Protein AF-A0A151P1M1-F1 (afdb_monomer_lite)

InterPro domains:
  IPR000436 Sushi/SCR/CCP domain [PF00084] (62-106)
  IPR000436 Sushi/SCR/CCP domain [PS50923] (60-108)
  IPR000436 Sushi/SCR/CCP domain [cd00033] (62-108)
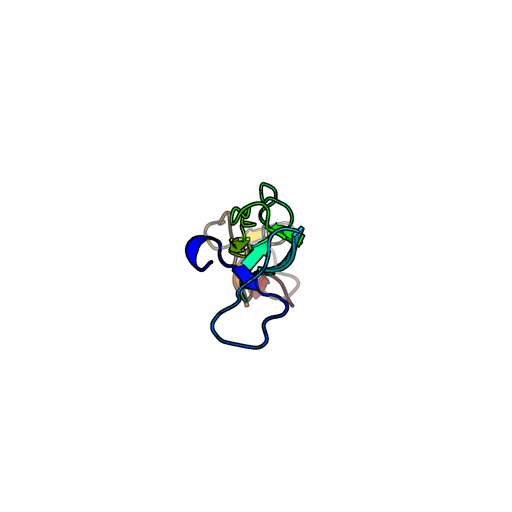  IPR035976 Sushi/SCR/CCP superfamily [SSF57535] (1-59)
  IPR035976 Sushi/SCR/CCP superfamily [SSF57535] (60-107)
  IPR051503 Complement System Regulators and Virion Entry Mediators [PTHR45785] (1-56)

Foldseek 3Di:
DVVQQKDWPDDPDPDDDDDAFDWTAIDGHPQWDFDPPFDDRIWTQHPNDTRHTHIDGPQQWFQWDDDDPQKDFPDDGDRTDHFQDWTAIDGDPPDDDDDDRIDGGDDD

pLDDT: mean 82.33, std 10.87, range [46.91, 96.19]

Sequence (108 aa):
MAENNIRLKWASGEKLYSPSGDVIEFECIPGYVRDPASPPFRVQCLEGKLLYPMCKLRDVTCGSPPDIANGWIAERERERYFPGEIIRYRCRQGQTLTGPARISICLS

Organism: Alligator mississippiensis (NCBI:txid8496)

Structure (mmCIF, N/CA/C/O backbone):
data_AF-A0A151P1M1-F1
#
_entry.id   AF-A0A151P1M1-F1
#
loop_
_atom_site.group_PDB
_atom_site.id
_atom_site.type_symbol
_atom_site.label_atom_id
_atom_site.label_alt_id
_atom_site.label_comp_id
_atom_site.label_asym_id
_atom_site.label_entity_id
_atom_site.label_seq_id
_atom_site.pdbx_PDB_ins_code
_atom_site.Cartn_x
_atom_site.Cartn_y
_atom_site.Cartn_z
_atom_site.occupancy
_atom_site.B_iso_or_equiv
_atom_site.auth_seq_id
_atom_site.auth_comp_id
_atom_site.auth_asym_id
_atom_site.auth_atom_id
_atom_site.pdbx_PDB_model_num
ATOM 1 N N . MET A 1 1 ? 15.441 -4.622 -8.387 1.00 61.88 1 MET A N 1
ATOM 2 C CA . MET A 1 1 ? 14.012 -5.027 -8.312 1.00 61.88 1 MET A CA 1
ATOM 3 C C . MET A 1 1 ? 13.566 -5.255 -6.874 1.00 61.88 1 MET A C 1
ATOM 5 O O . MET A 1 1 ? 12.593 -4.631 -6.475 1.00 61.88 1 MET A O 1
ATOM 9 N N . ALA A 1 2 ? 14.290 -6.066 -6.090 1.00 74.50 2 ALA A N 1
ATOM 10 C CA . ALA A 1 2 ? 13.974 -6.316 -4.679 1.00 74.50 2 ALA A CA 1
ATOM 11 C C . ALA A 1 2 ? 13.922 -5.036 -3.823 1.00 74.50 2 ALA A C 1
ATOM 13 O O . ALA A 1 2 ? 12.959 -4.842 -3.096 1.00 74.50 2 ALA A O 1
ATOM 14 N N . GLU A 1 3 ? 14.880 -4.119 -3.991 1.00 85.38 3 GLU A N 1
ATOM 15 C CA . GLU A 1 3 ? 14.924 -2.836 -3.259 1.00 85.38 3 GLU A CA 1
ATOM 16 C C . GLU A 1 3 ? 13.685 -1.956 -3.483 1.00 85.38 3 GLU A C 1
ATOM 18 O O . GLU A 1 3 ? 13.260 -1.230 -2.593 1.00 85.38 3 GLU A O 1
ATOM 23 N N . ASN A 1 4 ? 13.069 -2.067 -4.662 1.00 89.75 4 ASN A N 1
ATOM 24 C CA . ASN A 1 4 ? 11.868 -1.323 -5.030 1.00 89.75 4 ASN A CA 1
ATOM 25 C C . ASN A 1 4 ? 10.570 -2.093 -4.727 1.00 89.75 4 ASN A C 1
ATOM 27 O O . ASN A 1 4 ? 9.485 -1.575 -4.985 1.00 89.75 4 ASN A O 1
ATOM 31 N N . ASN A 1 5 ? 10.664 -3.320 -4.196 1.00 94.12 5 ASN A N 1
ATOM 32 C CA . ASN A 1 5 ? 9.542 -4.220 -3.906 1.00 94.12 5 ASN A CA 1
ATOM 33 C C . ASN A 1 5 ? 8.643 -4.493 -5.130 1.00 94.12 5 ASN A C 1
ATOM 35 O O . ASN A 1 5 ? 7.415 -4.557 -5.032 1.00 94.12 5 ASN A O 1
ATOM 39 N N . ILE A 1 6 ? 9.269 -4.654 -6.299 1.00 93.88 6 ILE A N 1
ATOM 40 C CA . ILE A 1 6 ? 8.604 -4.874 -7.592 1.00 93.88 6 ILE A CA 1
ATOM 41 C C . ILE A 1 6 ? 9.052 -6.177 -8.247 1.00 93.88 6 ILE A C 1
ATOM 43 O O . ILE A 1 6 ? 10.178 -6.642 -8.055 1.00 93.88 6 ILE A O 1
ATOM 47 N N . ARG A 1 7 ? 8.188 -6.714 -9.106 1.00 92.25 7 ARG A N 1
ATOM 48 C CA . ARG A 1 7 ? 8.487 -7.795 -10.051 1.00 92.25 7 ARG A CA 1
ATOM 49 C C . ARG A 1 7 ? 7.963 -7.450 -11.443 1.00 92.25 7 ARG A C 1
ATOM 51 O O . ARG A 1 7 ? 7.153 -6.539 -11.596 1.00 92.25 7 ARG A O 1
ATOM 58 N N . LEU A 1 8 ? 8.453 -8.153 -12.459 1.00 91.06 8 LEU A N 1
ATOM 59 C CA . LEU A 1 8 ? 7.907 -8.049 -13.810 1.00 91.06 8 LEU A CA 1
ATOM 60 C C . LEU A 1 8 ? 6.497 -8.636 -13.808 1.00 91.06 8 LEU A C 1
ATOM 62 O O . LEU A 1 8 ? 6.290 -9.723 -13.272 1.00 91.06 8 LEU A O 1
ATOM 66 N N . LYS A 1 9 ? 5.546 -7.926 -14.412 1.00 89.94 9 LYS A N 1
ATOM 67 C CA . LYS A 1 9 ? 4.165 -8.403 -14.538 1.00 89.94 9 LYS A CA 1
ATOM 68 C C . LYS A 1 9 ? 4.065 -9.575 -15.514 1.00 89.94 9 LYS A C 1
ATOM 70 O O . LYS A 1 9 ? 3.295 -10.503 -15.302 1.00 89.94 9 LYS A O 1
ATOM 75 N N . TRP A 1 10 ? 4.889 -9.546 -16.559 1.00 81.62 10 TRP A N 1
ATOM 76 C CA . TRP A 1 10 ? 4.975 -10.595 -17.568 1.00 81.62 10 TRP A CA 1
ATOM 77 C C . TRP A 1 10 ? 6.450 -10.913 -17.806 1.00 81.62 10 TRP A C 1
ATOM 79 O O . TRP A 1 10 ? 7.184 -10.092 -18.353 1.00 81.62 10 TRP A O 1
ATOM 89 N N . ALA A 1 11 ? 6.899 -12.085 -17.364 1.00 74.00 11 ALA A N 1
ATOM 90 C CA . ALA A 1 11 ? 8.234 -12.589 -17.660 1.00 74.00 11 ALA A CA 1
ATOM 91 C C . ALA A 1 11 ? 8.168 -14.097 -17.903 1.00 74.00 11 ALA A C 1
ATOM 93 O O . ALA A 1 11 ? 7.813 -14.866 -17.012 1.00 74.00 11 ALA A O 1
ATOM 94 N N . SER A 1 12 ? 8.514 -14.522 -19.116 1.00 61.03 12 SER A N 1
ATOM 95 C CA . SER A 1 12 ? 8.680 -15.929 -19.475 1.00 61.03 12 SER A CA 1
ATOM 96 C C . SER A 1 12 ? 10.155 -16.325 -19.325 1.00 61.03 12 SER A C 1
ATOM 98 O O . SER A 1 12 ? 10.851 -16.513 -20.321 1.00 61.03 12 SER A O 1
ATOM 100 N N . GLY A 1 13 ? 10.661 -16.375 -18.088 1.00 62.34 13 GLY A N 1
ATOM 101 C CA . GLY A 1 13 ? 12.026 -16.830 -17.776 1.00 62.34 13 GLY A CA 1
ATOM 102 C C . GLY A 1 13 ? 12.724 -16.061 -16.647 1.00 62.34 13 GLY A C 1
ATOM 103 O O . GLY A 1 13 ? 12.267 -15.001 -16.226 1.00 62.34 13 GLY A O 1
ATOM 104 N N . GLU A 1 14 ? 13.854 -16.595 -16.167 1.00 61.09 14 GLU A N 1
ATOM 105 C CA . GLU A 1 14 ? 14.646 -16.024 -15.058 1.00 61.09 14 GLU A CA 1
ATOM 106 C C . GLU A 1 14 ? 15.475 -14.787 -15.460 1.00 61.09 14 GLU A C 1
ATOM 108 O O . GLU A 1 14 ? 15.885 -14.011 -14.597 1.00 61.09 14 GLU A O 1
ATOM 113 N N . LYS A 1 15 ? 15.714 -14.568 -16.764 1.00 60.72 15 LYS A N 1
ATOM 114 C CA . LYS A 1 15 ? 16.513 -13.445 -17.281 1.00 60.72 15 LYS A CA 1
ATOM 115 C C . LYS A 1 15 ? 15.820 -12.762 -18.460 1.00 60.72 15 LYS A C 1
ATOM 117 O O . LYS A 1 15 ? 15.775 -13.310 -19.558 1.00 60.72 15 LYS A O 1
ATOM 122 N N . LEU A 1 16 ? 15.299 -11.555 -18.231 1.00 70.88 16 LEU A N 1
ATOM 123 C CA . LEU A 1 16 ? 14.696 -10.728 -19.277 1.00 70.88 16 LEU A CA 1
ATOM 124 C C . LEU A 1 16 ? 15.771 -9.857 -19.944 1.00 70.88 16 LEU A C 1
ATOM 126 O O . LEU A 1 16 ? 16.391 -9.020 -19.290 1.00 70.88 16 LEU A O 1
ATOM 130 N N . TYR A 1 17 ? 15.958 -10.037 -21.249 1.00 77.25 17 TYR A N 1
ATOM 131 C CA . TYR A 1 17 ? 16.672 -9.096 -22.110 1.00 77.25 17 TYR A CA 1
ATOM 132 C C . TYR A 1 17 ? 15.640 -8.315 -22.916 1.00 77.25 17 TYR A C 1
ATOM 134 O O . TYR A 1 17 ? 14.786 -8.923 -23.555 1.00 77.25 17 TYR A O 1
ATOM 142 N N . SER A 1 18 ? 15.714 -6.987 -22.874 1.00 81.31 18 SER A N 1
ATOM 143 C CA . SER A 1 18 ? 14.733 -6.112 -23.514 1.00 81.31 18 SER A CA 1
ATOM 144 C C . SER A 1 18 ? 15.455 -5.063 -24.366 1.00 81.31 18 SER A C 1
ATOM 146 O O . SER A 1 18 ? 16.213 -4.264 -23.800 1.00 81.31 18 SER A O 1
ATOM 148 N N . PRO A 1 19 ? 15.322 -5.094 -25.707 1.00 87.12 19 PRO A N 1
ATOM 149 C CA . PRO A 1 19 ? 15.905 -4.084 -26.584 1.00 87.12 19 PRO A CA 1
ATOM 150 C C . PRO A 1 19 ? 15.423 -2.663 -26.274 1.00 87.12 19 PRO A C 1
ATOM 152 O O . PRO A 1 19 ? 14.345 -2.433 -25.730 1.00 87.12 19 PRO A O 1
ATOM 155 N N . SER A 1 20 ? 16.236 -1.680 -26.662 1.00 91.12 20 SER A N 1
ATOM 156 C CA . SER A 1 20 ? 15.834 -0.274 -26.619 1.00 91.12 20 SER A CA 1
ATOM 157 C C . SER A 1 20 ? 14.546 -0.067 -27.418 1.00 91.12 20 SER A C 1
ATOM 159 O O . SER A 1 20 ? 14.442 -0.506 -28.561 1.00 91.12 20 SER A O 1
ATOM 161 N N . GLY A 1 21 ? 13.587 0.634 -26.828 1.00 89.19 21 GLY A N 1
ATOM 162 C CA . GLY A 1 21 ? 12.261 0.857 -27.392 1.00 89.19 21 GLY A CA 1
ATOM 163 C C . GLY A 1 21 ? 11.186 -0.066 -26.818 1.00 89.19 21 GLY A C 1
ATOM 164 O O . GLY A 1 21 ? 10.007 0.283 -26.900 1.00 89.19 21 GLY A O 1
ATOM 165 N N . ASP A 1 22 ? 11.562 -1.175 -26.182 1.00 90.62 22 ASP A N 1
ATOM 166 C CA . ASP A 1 22 ? 10.606 -2.077 -25.548 1.00 90.62 22 ASP A CA 1
ATOM 167 C C . ASP A 1 22 ? 9.920 -1.450 -24.345 1.00 90.62 22 ASP A C 1
ATOM 169 O O . ASP A 1 22 ? 10.496 -0.645 -23.609 1.00 90.62 22 ASP A O 1
ATOM 173 N N . VAL A 1 23 ? 8.694 -1.904 -24.098 1.00 91.00 23 VAL A N 1
ATOM 174 C CA . VAL A 1 23 ? 7.907 -1.498 -22.941 1.00 91.00 23 VAL A CA 1
ATOM 175 C C . VAL A 1 23 ? 7.841 -2.634 -21.934 1.00 91.00 23 VAL A C 1
ATOM 177 O O . VAL A 1 23 ? 7.309 -3.706 -22.216 1.00 91.00 23 VAL A O 1
ATOM 180 N N . ILE A 1 24 ? 8.328 -2.357 -20.731 1.00 90.88 24 ILE A N 1
ATOM 181 C CA . ILE A 1 24 ? 8.325 -3.270 -19.598 1.00 90.88 24 ILE A CA 1
ATOM 182 C C . ILE A 1 24 ? 7.253 -2.821 -18.609 1.00 90.88 24 ILE A C 1
ATOM 184 O O . ILE A 1 24 ? 7.136 -1.638 -18.279 1.00 90.88 24 ILE A O 1
ATOM 188 N N . GLU A 1 25 ? 6.468 -3.780 -18.122 1.00 93.25 25 GLU A N 1
ATOM 189 C CA . GLU A 1 25 ? 5.466 -3.545 -17.090 1.00 93.25 25 GLU A CA 1
ATOM 190 C C . GLU A 1 25 ? 5.856 -4.256 -15.792 1.00 93.25 25 GLU A C 1
ATOM 192 O O . GLU A 1 25 ? 6.164 -5.452 -15.774 1.00 93.25 25 GLU A O 1
ATOM 197 N N . PHE A 1 26 ? 5.826 -3.503 -14.700 1.00 93.56 26 PHE A N 1
ATOM 198 C CA . PHE A 1 26 ? 6.073 -3.991 -13.353 1.00 93.56 26 PHE A CA 1
ATOM 199 C C . PHE A 1 26 ? 4.770 -4.103 -12.568 1.00 93.56 26 PHE A C 1
ATOM 201 O O . PHE A 1 26 ? 3.766 -3.460 -12.874 1.00 93.56 26 PHE A O 1
ATOM 208 N N . GLU A 1 27 ? 4.824 -4.869 -11.491 1.00 94.25 27 GLU A N 1
ATOM 209 C CA . GLU A 1 27 ? 3.825 -4.883 -10.433 1.00 94.25 27 GLU A CA 1
ATOM 210 C C . GLU A 1 27 ? 4.504 -4.970 -9.062 1.00 94.25 27 GLU A C 1
ATOM 212 O O . GLU A 1 27 ? 5.648 -5.420 -8.948 1.00 94.25 27 GLU A O 1
ATOM 217 N N . CYS A 1 28 ? 3.810 -4.524 -8.014 1.00 95.12 28 CYS A N 1
ATOM 218 C CA . CYS A 1 28 ? 4.308 -4.681 -6.651 1.00 95.12 28 CYS A CA 1
ATOM 219 C C . CYS A 1 28 ? 4.288 -6.156 -6.247 1.00 95.12 28 CYS A C 1
ATOM 221 O O . CYS A 1 28 ? 3.355 -6.890 -6.581 1.00 95.12 28 CYS A O 1
ATOM 223 N N . ILE A 1 29 ? 5.293 -6.582 -5.483 1.00 93.62 29 ILE A N 1
ATOM 224 C CA . ILE A 1 29 ? 5.255 -7.900 -4.843 1.00 93.62 29 ILE A CA 1
ATOM 225 C C . ILE A 1 29 ? 4.117 -7.955 -3.799 1.00 93.62 29 ILE A C 1
ATOM 227 O O . ILE A 1 29 ? 3.676 -6.907 -3.308 1.00 93.62 29 ILE A O 1
ATOM 231 N N . PRO A 1 30 ? 3.620 -9.152 -3.433 1.00 90.94 30 PRO A N 1
ATOM 232 C CA . PRO A 1 30 ? 2.571 -9.290 -2.424 1.00 90.94 30 PRO A CA 1
ATOM 233 C C . PRO A 1 30 ? 2.917 -8.573 -1.112 1.00 90.94 30 PRO A C 1
ATOM 235 O O . PRO A 1 30 ? 4.047 -8.642 -0.640 1.00 90.94 30 PRO A O 1
ATOM 238 N N . GLY A 1 31 ? 1.935 -7.882 -0.527 1.00 87.19 31 GLY A N 1
ATOM 239 C CA . GLY A 1 31 ? 2.116 -7.076 0.689 1.00 87.19 31 GLY A CA 1
ATOM 240 C C . GLY A 1 31 ? 2.530 -5.622 0.443 1.00 87.19 31 GLY A C 1
ATOM 241 O O . GLY A 1 31 ? 2.531 -4.831 1.382 1.00 87.19 31 GLY A O 1
ATOM 242 N N . TYR A 1 32 ? 2.805 -5.235 -0.805 1.00 92.69 32 TYR A N 1
ATOM 243 C CA . TYR A 1 32 ? 3.211 -3.877 -1.169 1.00 92.69 32 TYR A CA 1
ATOM 244 C C . TYR A 1 32 ? 2.202 -3.216 -2.114 1.00 92.69 32 TYR A C 1
ATOM 246 O O . TYR A 1 32 ? 1.414 -3.877 -2.795 1.00 92.69 32 TYR A O 1
ATOM 254 N N . VAL A 1 33 ? 2.201 -1.885 -2.130 1.00 93.25 33 VAL A N 1
ATOM 255 C CA . VAL A 1 33 ? 1.350 -1.045 -2.983 1.00 93.25 33 VAL A CA 1
ATOM 256 C C . VAL A 1 33 ? 2.176 0.062 -3.626 1.00 93.25 33 VAL A C 1
ATOM 258 O O . VAL A 1 33 ? 3.255 0.402 -3.141 1.00 93.25 33 VAL A O 1
ATOM 261 N N . ARG A 1 34 ? 1.662 0.633 -4.721 1.00 95.12 34 ARG A N 1
ATOM 262 C CA . ARG A 1 34 ? 2.308 1.747 -5.425 1.00 95.12 34 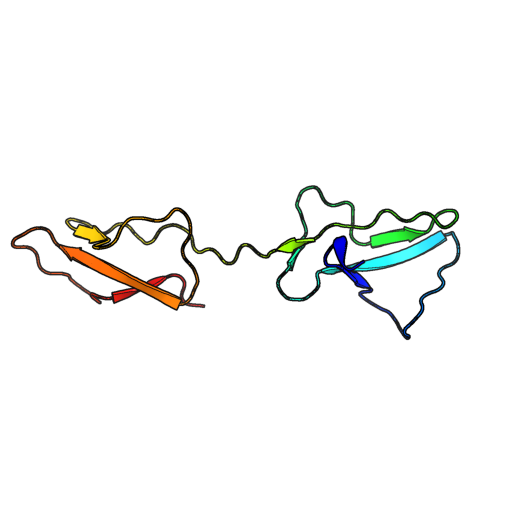ARG A CA 1
ATOM 263 C C . ARG A 1 34 ? 2.607 2.888 -4.451 1.00 95.12 34 ARG A C 1
ATOM 265 O O . ARG A 1 34 ? 1.706 3.357 -3.751 1.00 95.12 34 ARG A O 1
ATOM 272 N N . ASP A 1 35 ? 3.853 3.350 -4.448 1.00 94.12 35 ASP A N 1
ATOM 273 C CA . ASP A 1 35 ? 4.199 4.590 -3.763 1.00 94.12 35 ASP A CA 1
ATOM 274 C C . ASP A 1 35 ? 3.616 5.792 -4.539 1.00 94.12 35 ASP A C 1
ATOM 276 O O . ASP A 1 35 ? 3.757 5.834 -5.764 1.00 94.12 35 ASP A O 1
ATOM 280 N N . PRO A 1 36 ? 2.949 6.764 -3.889 1.00 91.75 36 PRO A N 1
ATOM 281 C CA . PRO A 1 36 ? 2.443 7.964 -4.560 1.00 91.75 36 PRO A CA 1
ATOM 282 C C . PRO A 1 36 ? 3.513 8.775 -5.305 1.00 91.75 36 PRO A C 1
ATOM 284 O O . PRO A 1 36 ? 3.198 9.396 -6.315 1.00 91.75 36 PRO A O 1
ATOM 287 N N . ALA A 1 37 ? 4.763 8.752 -4.835 1.00 94.44 37 ALA A N 1
ATOM 288 C CA . ALA A 1 37 ? 5.901 9.403 -5.479 1.00 94.44 37 ALA A CA 1
ATOM 289 C C . ALA A 1 37 ? 6.593 8.506 -6.526 1.00 94.44 37 ALA A C 1
ATOM 291 O O . ALA A 1 37 ? 7.613 8.887 -7.101 1.00 94.44 37 ALA A O 1
ATOM 292 N N . SER A 1 38 ? 6.069 7.300 -6.773 1.00 95.62 38 SER A N 1
ATOM 293 C CA . SER A 1 38 ? 6.647 6.360 -7.729 1.00 95.62 38 SER A CA 1
ATOM 294 C C . SER A 1 38 ? 6.538 6.867 -9.171 1.00 95.62 38 SER A C 1
ATOM 296 O O . SER A 1 38 ? 5.465 7.313 -9.590 1.00 95.62 38 SER A O 1
ATOM 298 N N . PRO A 1 39 ? 7.574 6.635 -9.997 1.00 94.25 39 PRO A N 1
ATOM 299 C CA . PRO A 1 39 ? 7.444 6.633 -11.449 1.00 94.25 39 PRO A CA 1
ATOM 300 C C . PRO A 1 39 ? 6.356 5.658 -11.956 1.00 94.25 39 PRO A C 1
ATOM 302 O O . PRO A 1 39 ? 5.904 4.776 -11.210 1.00 94.25 39 PRO A O 1
ATOM 305 N N . PRO A 1 40 ? 5.941 5.769 -13.234 1.00 95.12 40 PRO A N 1
ATOM 306 C CA . PRO A 1 40 ? 4.998 4.841 -13.853 1.00 95.12 40 PRO A CA 1
ATOM 307 C C . PRO A 1 40 ? 5.468 3.384 -13.794 1.00 95.12 40 PRO A C 1
ATOM 309 O O . PRO A 1 40 ? 6.654 3.090 -13.867 1.00 95.12 40 PRO A O 1
ATOM 312 N N . PHE A 1 41 ? 4.516 2.453 -13.717 1.00 95.06 41 PHE A N 1
ATOM 313 C CA . PHE A 1 41 ? 4.812 1.012 -13.684 1.00 95.06 41 PHE A CA 1
ATOM 314 C C . PHE A 1 41 ? 4.994 0.402 -15.075 1.00 95.06 41 PHE A C 1
ATOM 316 O O . PHE A 1 41 ? 5.486 -0.713 -15.199 1.00 95.06 41 PHE A O 1
ATOM 323 N N . ARG A 1 42 ? 4.598 1.136 -16.115 1.00 94.75 42 ARG A N 1
ATOM 324 C CA . ARG A 1 42 ? 4.806 0.788 -17.515 1.00 94.75 42 ARG A CA 1
ATOM 325 C C . ARG A 1 42 ? 5.839 1.756 -18.070 1.00 94.75 42 ARG A C 1
ATOM 327 O O . ARG A 1 42 ? 5.547 2.944 -18.190 1.00 94.75 42 ARG A O 1
ATOM 334 N N . VAL A 1 43 ? 7.036 1.261 -18.350 1.00 92.88 43 VAL A N 1
ATOM 335 C CA . VAL A 1 43 ? 8.201 2.083 -18.695 1.00 92.88 43 VAL A CA 1
ATOM 336 C C . VAL A 1 43 ? 8.874 1.556 -19.945 1.00 92.88 43 VAL A C 1
ATOM 338 O O . VAL A 1 43 ? 8.822 0.363 -20.231 1.00 92.88 43 VAL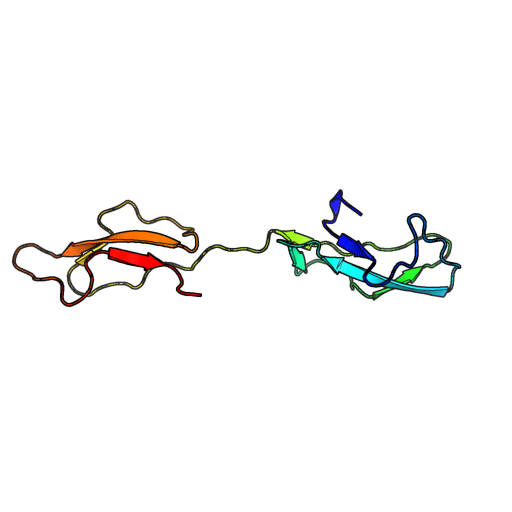 A O 1
ATOM 341 N N . GLN A 1 44 ? 9.504 2.454 -20.691 1.00 92.62 44 GLN A N 1
ATOM 342 C CA . GLN A 1 44 ? 10.249 2.092 -21.885 1.00 92.62 44 GLN A CA 1
ATOM 343 C C . GLN A 1 44 ? 11.729 1.911 -21.541 1.00 92.62 44 GLN A C 1
ATOM 345 O O . GLN A 1 44 ? 12.308 2.748 -20.847 1.00 92.62 44 GLN A O 1
ATOM 350 N N . CYS A 1 45 ? 12.336 0.829 -22.021 1.00 90.25 45 CYS A N 1
ATOM 351 C CA . CYS A 1 45 ? 13.783 0.663 -21.987 1.00 90.25 45 CYS A CA 1
ATOM 352 C C . CYS A 1 45 ? 14.393 1.595 -23.037 1.00 90.25 45 CYS A C 1
ATOM 354 O O . CYS A 1 45 ? 14.099 1.461 -24.223 1.00 90.25 45 CYS A O 1
ATOM 356 N N . LEU A 1 46 ? 15.229 2.547 -22.628 1.00 92.19 46 LEU A N 1
ATOM 357 C CA . LEU A 1 46 ? 15.898 3.467 -23.547 1.00 92.19 46 LEU A CA 1
ATOM 358 C C . LEU A 1 46 ? 17.400 3.385 -23.317 1.00 92.19 46 LEU A C 1
ATOM 360 O O . LEU A 1 46 ? 17.886 3.749 -22.250 1.00 92.19 46 LEU A O 1
ATOM 364 N N . GLU A 1 47 ? 18.128 2.873 -24.308 1.00 90.00 47 GLU A N 1
ATOM 365 C CA . GLU A 1 47 ? 19.592 2.743 -24.262 1.00 90.00 47 GLU A CA 1
ATOM 366 C C . GLU A 1 47 ? 20.087 1.980 -23.018 1.00 90.00 47 GLU A C 1
ATOM 368 O O . GLU A 1 47 ? 21.057 2.359 -22.365 1.00 90.00 47 GLU A O 1
ATOM 373 N N . GLY A 1 48 ? 19.369 0.915 -22.643 1.00 84.94 48 GLY A N 1
ATOM 374 C CA . GLY A 1 48 ? 19.673 0.110 -21.454 1.00 84.94 48 GLY A CA 1
ATOM 375 C C . GLY A 1 48 ? 19.351 0.789 -20.118 1.00 84.94 48 GLY A C 1
ATOM 376 O O . GLY A 1 48 ? 19.623 0.217 -19.063 1.00 84.94 48 GLY A O 1
ATOM 377 N N . LYS A 1 49 ? 18.762 1.989 -20.134 1.00 89.19 49 LYS A N 1
ATOM 378 C CA . LYS A 1 49 ? 18.290 2.691 -18.940 1.00 89.19 49 LYS A CA 1
ATOM 379 C C . LYS A 1 49 ? 16.797 2.474 -18.764 1.00 89.19 49 LYS A C 1
ATOM 381 O O . LYS A 1 49 ? 16.014 2.543 -19.711 1.00 89.19 49 LYS A O 1
ATOM 386 N N . LEU A 1 50 ? 16.412 2.250 -17.515 1.00 89.25 50 LEU A N 1
ATOM 387 C CA . LEU A 1 50 ? 15.031 2.049 -17.119 1.00 89.25 50 LEU A CA 1
ATOM 388 C C . LEU A 1 50 ? 14.797 2.707 -15.762 1.00 89.25 50 LEU A C 1
ATOM 390 O O . LEU A 1 50 ? 15.563 2.503 -14.820 1.00 89.25 50 LEU A O 1
ATOM 394 N N . LEU A 1 51 ? 13.736 3.506 -15.670 1.00 91.19 51 LEU A N 1
ATOM 395 C CA . LEU A 1 51 ? 13.291 4.084 -14.408 1.00 91.19 51 LEU A CA 1
ATOM 396 C C . LEU A 1 51 ? 12.426 3.059 -13.690 1.00 91.19 51 LEU A C 1
ATOM 398 O O . LEU A 1 51 ? 11.349 2.703 -14.163 1.00 91.19 51 LEU A O 1
ATOM 402 N N . TYR A 1 52 ? 12.910 2.566 -12.558 1.00 92.88 52 TYR A N 1
ATOM 403 C CA . TYR A 1 52 ? 12.163 1.586 -11.790 1.00 92.88 52 TYR A CA 1
ATOM 404 C C . TYR A 1 52 ? 11.068 2.274 -10.963 1.00 92.88 52 TYR A C 1
ATOM 406 O O . TYR A 1 52 ? 11.357 3.258 -10.277 1.00 92.88 52 TYR A O 1
ATOM 414 N N . PRO A 1 53 ? 9.825 1.765 -10.994 1.00 95.81 53 PRO A N 1
ATOM 415 C CA . PRO A 1 53 ? 8.799 2.195 -10.057 1.00 95.81 53 PRO A CA 1
ATOM 416 C C . PRO A 1 53 ? 9.152 1.764 -8.630 1.00 95.81 53 PRO A C 1
ATOM 418 O O . PRO A 1 53 ? 9.938 0.841 -8.429 1.00 95.81 53 PRO A O 1
ATOM 421 N N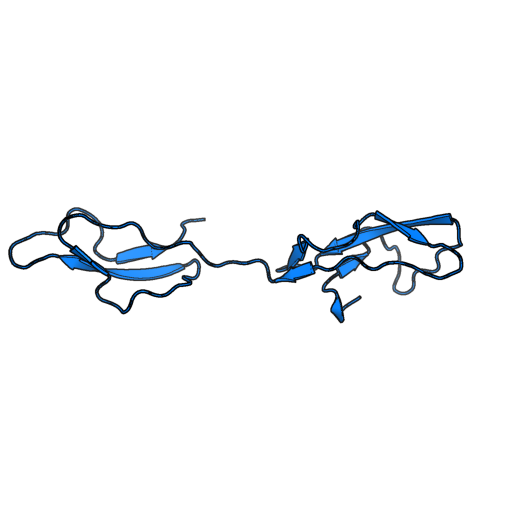 . MET A 1 54 ? 8.530 2.401 -7.644 1.00 96.19 54 MET A N 1
ATOM 422 C CA . MET A 1 54 ? 8.694 2.103 -6.225 1.00 96.19 54 MET A CA 1
ATOM 423 C C . MET A 1 54 ? 7.376 1.606 -5.632 1.00 96.19 54 MET A C 1
ATOM 425 O O . MET A 1 54 ? 6.301 2.170 -5.870 1.00 96.19 54 MET A O 1
ATOM 429 N N . CYS A 1 55 ? 7.465 0.564 -4.814 1.00 95.50 55 CYS A N 1
ATOM 430 C CA . CYS A 1 55 ? 6.366 0.115 -3.979 1.00 95.50 55 CYS A CA 1
ATOM 431 C C . CYS A 1 55 ? 6.723 0.279 -2.505 1.00 95.50 55 CYS A C 1
ATOM 433 O O . CYS A 1 55 ? 7.821 -0.072 -2.066 1.00 95.50 55 CYS A O 1
ATOM 435 N N . LYS A 1 56 ? 5.751 0.756 -1.733 1.00 93.00 56 LYS A N 1
ATOM 436 C CA . LYS A 1 56 ? 5.820 0.831 -0.275 1.00 93.00 56 LYS A CA 1
ATOM 437 C C . LYS A 1 56 ? 5.017 -0.298 0.346 1.00 93.00 56 LYS A C 1
ATOM 439 O O . LYS A 1 56 ? 4.127 -0.860 -0.298 1.00 93.00 56 LYS A O 1
ATOM 444 N N . LEU A 1 57 ? 5.332 -0.632 1.594 1.00 88.31 57 LEU A N 1
ATOM 445 C CA . LEU A 1 57 ? 4.546 -1.608 2.339 1.00 88.31 57 LEU A CA 1
ATOM 446 C C . LEU A 1 57 ? 3.084 -1.152 2.336 1.00 88.31 57 LEU A C 1
ATOM 448 O O . LEU A 1 57 ? 2.800 0.034 2.534 1.00 88.31 57 LEU A O 1
ATOM 452 N N . ARG A 1 58 ? 2.161 -2.077 2.062 1.00 84.31 58 ARG A N 1
ATOM 453 C CA . ARG A 1 58 ? 0.738 -1.789 2.198 1.00 84.31 58 ARG A CA 1
ATOM 454 C C . ARG A 1 58 ? 0.518 -1.341 3.630 1.00 84.31 58 ARG A C 1
ATOM 456 O O . ARG A 1 58 ? 0.854 -2.075 4.556 1.00 84.31 58 ARG A O 1
ATOM 463 N N . ASP A 1 59 ? -0.029 -0.145 3.796 1.00 76.50 59 ASP A N 1
ATOM 464 C CA . ASP A 1 59 ? -0.457 0.285 5.111 1.00 76.50 59 ASP A CA 1
ATOM 465 C C . ASP A 1 59 ? -1.683 -0.551 5.471 1.00 76.50 59 ASP A C 1
ATOM 467 O O . ASP A 1 59 ? -2.786 -0.327 4.976 1.00 76.50 59 ASP A O 1
ATOM 471 N N . VAL A 1 60 ? -1.437 -1.627 6.212 1.00 68.62 60 VAL A N 1
ATOM 472 C CA . VAL A 1 60 ? -2.485 -2.507 6.722 1.00 68.62 60 VAL A CA 1
ATOM 473 C C . VAL A 1 60 ? -3.055 -1.924 8.011 1.00 68.62 60 VAL A C 1
ATOM 475 O O . VAL A 1 60 ? -3.807 -2.607 8.688 1.00 68.62 60 VAL A O 1
ATOM 478 N N . THR A 1 61 ? -2.684 -0.703 8.406 1.00 69.50 61 THR A N 1
ATOM 479 C CA . THR A 1 61 ? -3.229 -0.132 9.627 1.00 69.50 61 THR A CA 1
ATOM 480 C C . THR A 1 61 ? -4.679 0.274 9.416 1.00 69.50 61 THR A C 1
ATOM 482 O O . THR A 1 61 ? -5.067 0.902 8.432 1.00 69.50 61 THR A O 1
ATOM 485 N N . CYS A 1 62 ? -5.509 -0.152 10.351 1.00 66.62 62 CYS A N 1
ATOM 486 C CA . CYS A 1 62 ? -6.834 0.371 10.545 1.00 66.62 62 CYS A CA 1
ATOM 487 C C . CYS A 1 62 ? -6.735 1.791 11.093 1.00 66.62 62 CYS A C 1
ATOM 489 O O . CYS A 1 62 ? -5.853 2.093 11.904 1.00 66.62 62 CYS A O 1
ATOM 491 N N . GLY A 1 63 ? -7.677 2.639 10.679 1.00 66.12 63 GLY A N 1
ATOM 492 C CA . GLY A 1 63 ? -7.892 3.926 11.331 1.00 66.12 63 GLY A CA 1
ATOM 493 C C . GLY A 1 63 ? -8.266 3.761 12.806 1.00 66.12 63 GLY A C 1
ATOM 494 O O . GLY A 1 63 ? -8.385 2.644 13.325 1.00 66.12 63 GLY A O 1
ATOM 495 N N . SER A 1 64 ? -8.469 4.887 13.484 1.00 73.81 64 SER A N 1
ATOM 496 C CA . SER A 1 64 ? -8.875 4.876 14.885 1.00 73.81 64 SER A CA 1
ATOM 497 C C . SER A 1 64 ? -10.178 4.083 15.083 1.00 73.81 64 SER A C 1
ATOM 499 O O . SER A 1 64 ? -11.084 4.157 14.245 1.00 73.81 64 SER A O 1
ATOM 501 N N . PRO A 1 65 ? -10.291 3.311 16.174 1.00 77.81 65 PRO A N 1
ATOM 502 C CA . PRO A 1 65 ? -11.520 2.643 16.554 1.00 77.81 65 PRO A CA 1
ATOM 503 C C . PRO A 1 65 ? -12.655 3.654 16.714 1.00 77.81 65 PRO A C 1
ATOM 505 O O . PRO A 1 65 ? -12.391 4.815 17.023 1.00 77.81 65 PRO A O 1
ATOM 508 N N . PRO A 1 66 ? -13.919 3.234 16.549 1.00 77.31 66 PRO A N 1
ATOM 509 C CA . PRO A 1 66 ? -15.040 4.140 16.733 1.00 77.31 66 PRO A CA 1
ATOM 510 C C . PRO A 1 66 ? -15.067 4.689 18.161 1.00 77.31 66 PRO A C 1
ATOM 512 O O . PRO A 1 66 ? -14.909 3.943 19.137 1.00 77.31 66 PRO A O 1
ATOM 515 N N . ASP A 1 67 ? -15.328 5.987 18.275 1.00 78.69 67 ASP A N 1
ATOM 516 C CA . ASP A 1 67 ? -15.643 6.612 19.550 1.00 78.69 67 ASP A CA 1
ATOM 517 C C . ASP A 1 67 ? -16.995 6.109 20.054 1.00 78.69 67 ASP A C 1
ATOM 519 O O . ASP A 1 67 ? -17.969 6.001 19.304 1.00 78.69 67 ASP A O 1
ATOM 523 N N . ILE A 1 68 ? -17.073 5.815 21.351 1.00 79.25 68 ILE A N 1
ATOM 524 C CA . ILE A 1 68 ? -18.320 5.411 22.000 1.00 79.25 68 ILE A CA 1
ATOM 525 C C . ILE A 1 68 ? -18.797 6.505 22.955 1.00 79.25 68 ILE A C 1
ATOM 527 O O . ILE A 1 68 ? -18.017 7.106 23.695 1.00 79.25 68 ILE A O 1
ATOM 531 N N . ALA A 1 69 ? -20.107 6.747 22.987 1.00 82.12 69 ALA A N 1
ATOM 532 C CA . ALA A 1 69 ? -20.688 7.678 23.945 1.00 82.12 69 ALA A CA 1
ATOM 533 C C . ALA A 1 69 ? -20.522 7.152 25.381 1.00 82.12 69 ALA A C 1
ATOM 535 O O . ALA A 1 69 ? -20.780 5.982 25.663 1.00 82.12 69 ALA A O 1
ATOM 536 N N . ASN A 1 70 ? -20.136 8.030 26.313 1.00 84.19 70 ASN A N 1
ATOM 537 C CA . ASN A 1 70 ? -20.005 7.717 27.744 1.00 84.19 70 ASN A CA 1
ATOM 538 C C . ASN A 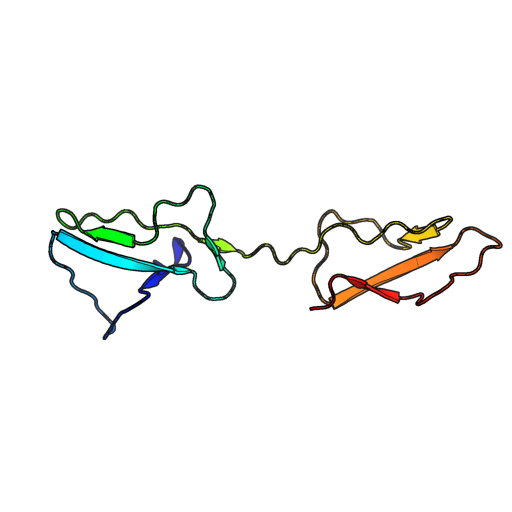1 70 ? -19.040 6.560 28.078 1.00 84.19 70 ASN A C 1
ATOM 540 O O . ASN A 1 70 ? -19.176 5.914 29.123 1.00 84.19 70 ASN A O 1
ATOM 544 N N . GLY A 1 71 ? -18.038 6.328 27.233 1.00 85.62 71 GLY A N 1
ATOM 545 C CA . GLY A 1 71 ? -16.982 5.352 27.469 1.00 85.62 71 GLY A CA 1
ATOM 546 C C . GLY A 1 71 ? -15.666 5.759 26.818 1.00 85.62 71 GLY A C 1
ATOM 547 O O . GLY A 1 71 ? -15.554 6.838 26.246 1.00 85.62 71 GLY A O 1
ATOM 548 N N . TRP A 1 72 ? -14.656 4.910 26.965 1.00 85.50 72 TRP A N 1
ATOM 549 C CA . TRP A 1 72 ? -13.333 5.090 26.372 1.00 85.50 72 TRP A CA 1
ATOM 550 C C . TRP A 1 72 ? -12.690 3.733 26.083 1.00 85.50 72 TRP A C 1
ATOM 552 O O . TRP A 1 72 ? -13.105 2.705 26.631 1.00 85.50 72 TRP A O 1
ATOM 562 N N . ILE A 1 73 ? -11.666 3.722 25.232 1.00 85.00 73 ILE A N 1
ATOM 563 C CA . ILE A 1 73 ? -10.802 2.553 25.053 1.00 85.00 73 ILE A CA 1
ATOM 564 C C . ILE A 1 73 ? -10.062 2.329 26.375 1.00 85.00 73 ILE A C 1
ATOM 566 O O . ILE A 1 73 ? -9.397 3.221 26.887 1.00 85.00 73 ILE A O 1
ATOM 570 N N . ALA A 1 74 ? -10.200 1.144 26.968 1.00 84.94 74 ALA A N 1
ATOM 571 C CA . ALA A 1 74 ? -9.613 0.819 28.270 1.00 84.94 74 ALA A CA 1
ATOM 572 C C . ALA A 1 74 ? -8.072 0.770 28.243 1.00 84.94 74 ALA A C 1
ATOM 574 O O . ALA A 1 74 ? -7.431 0.779 29.294 1.00 84.94 74 ALA A O 1
ATOM 575 N N . GLU A 1 75 ? -7.511 0.670 27.044 1.00 81.88 75 GLU A N 1
ATOM 576 C CA . GLU A 1 75 ? -6.092 0.583 26.714 1.00 81.88 75 GLU A CA 1
ATOM 577 C C . GLU A 1 75 ? -5.583 1.954 26.238 1.00 81.88 75 GLU A C 1
ATOM 579 O O . GLU A 1 75 ? -6.373 2.849 25.941 1.00 81.88 75 GLU A O 1
ATOM 584 N N . ARG A 1 76 ? -4.262 2.141 26.149 1.00 82.12 76 ARG A N 1
ATOM 585 C CA . ARG A 1 76 ? -3.708 3.375 25.574 1.00 82.12 76 ARG A CA 1
ATOM 586 C C . ARG A 1 76 ? -4.086 3.450 24.091 1.00 82.12 76 ARG A C 1
ATOM 588 O O . ARG A 1 76 ? -3.810 2.512 23.346 1.00 82.12 76 ARG A O 1
ATOM 595 N N . GLU A 1 77 ? -4.650 4.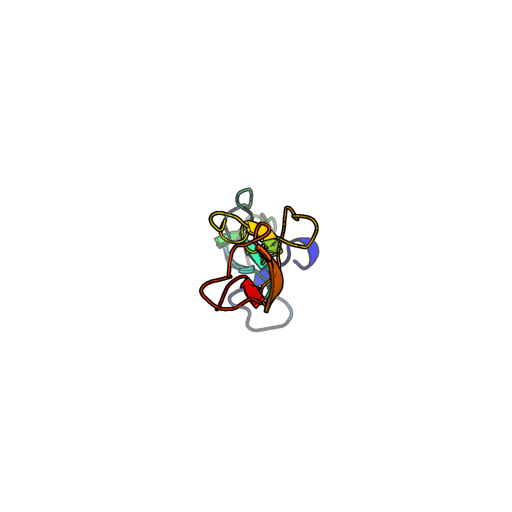579 23.676 1.00 77.31 77 GLU A N 1
ATOM 596 C CA . GLU A 1 77 ? -4.925 4.851 22.269 1.00 77.31 77 GLU A CA 1
ATOM 597 C C . GLU A 1 77 ? -3.623 4.864 21.456 1.00 77.31 77 GLU A C 1
ATOM 599 O O . GLU A 1 77 ? -2.605 5.420 21.880 1.00 77.31 77 GLU A O 1
ATOM 604 N N . ARG A 1 78 ? -3.642 4.194 20.304 1.00 77.25 78 ARG A N 1
ATOM 605 C CA . ARG A 1 78 ? -2.503 4.080 19.390 1.00 77.25 78 ARG A CA 1
ATOM 606 C C . ARG A 1 78 ? -2.835 4.784 18.083 1.00 77.25 78 ARG A C 1
ATOM 608 O O . ARG A 1 78 ? -3.975 4.775 17.648 1.00 77.25 78 ARG A O 1
ATOM 615 N N . GLU A 1 79 ? -1.821 5.334 17.426 1.00 71.75 79 GLU A N 1
ATOM 616 C CA . GLU A 1 79 ? -1.978 5.947 16.097 1.00 71.75 79 GLU A CA 1
ATOM 617 C C . GLU A 1 79 ? -2.271 4.914 14.999 1.00 71.75 79 GLU A C 1
ATOM 619 O O . GLU A 1 79 ? -2.711 5.266 13.909 1.00 71.75 79 GLU A O 1
ATOM 624 N N . ARG A 1 80 ? -1.974 3.636 15.264 1.00 73.94 80 ARG A N 1
ATOM 625 C CA . ARG A 1 80 ? -2.063 2.533 14.306 1.00 73.94 80 ARG A CA 1
ATOM 626 C C . ARG A 1 80 ? -2.638 1.305 14.991 1.00 73.94 80 ARG A C 1
ATOM 628 O O . ARG A 1 80 ? -2.111 0.876 16.020 1.00 73.94 80 ARG A O 1
ATOM 635 N N . TYR A 1 81 ? -3.669 0.733 14.384 1.00 75.75 81 TYR A N 1
ATOM 636 C CA . TYR A 1 81 ? -4.253 -0.544 14.784 1.00 75.75 81 TYR A CA 1
ATOM 637 C C . TYR A 1 81 ? -4.115 -1.545 13.648 1.00 75.75 81 TYR A C 1
ATOM 639 O O . TYR A 1 81 ? -4.141 -1.153 12.488 1.00 75.75 81 TYR A O 1
ATOM 647 N N . PHE A 1 82 ? -3.966 -2.827 13.948 1.00 73.44 82 PHE A N 1
ATOM 648 C CA . PHE A 1 82 ? -3.861 -3.871 12.928 1.00 73.44 82 PHE A CA 1
ATOM 649 C C . PHE A 1 82 ? -5.169 -4.672 12.818 1.00 73.44 82 PHE A C 1
ATOM 651 O O . PHE A 1 82 ? -5.858 -4.860 13.825 1.00 73.44 82 PHE A O 1
ATOM 658 N N . PRO A 1 83 ? -5.523 -5.177 11.622 1.00 74.44 83 PRO A N 1
ATOM 659 C CA . PRO A 1 83 ? -6.692 -6.019 11.437 1.00 74.44 83 PRO A CA 1
ATOM 660 C C . PRO A 1 83 ? -6.663 -7.224 12.369 1.00 74.44 83 PRO A C 1
ATOM 662 O O . PRO A 1 83 ? -5.636 -7.891 12.510 1.00 74.44 83 PRO A O 1
ATOM 665 N N . GLY A 1 84 ? -7.798 -7.505 13.003 1.00 72.62 84 GLY A N 1
ATOM 666 C CA . GLY A 1 84 ? -7.914 -8.604 13.960 1.00 72.62 84 GLY A CA 1
ATOM 667 C C . GLY A 1 84 ? -7.440 -8.271 15.377 1.00 72.62 84 GLY A C 1
ATOM 668 O O . GLY A 1 84 ? -7.666 -9.076 16.282 1.00 72.62 84 GLY A O 1
ATOM 669 N N . GLU A 1 85 ? -6.856 -7.090 15.624 1.00 78.25 85 GLU A N 1
ATOM 670 C CA . GLU A 1 85 ? -6.641 -6.630 16.995 1.00 78.25 85 GLU A CA 1
ATOM 671 C C . GLU A 1 85 ? -7.978 -6.469 17.719 1.00 78.25 85 GLU A C 1
ATOM 673 O O . GLU A 1 85 ? -8.971 -5.999 17.156 1.00 78.25 85 GLU A O 1
ATOM 678 N N . ILE A 1 86 ? -7.994 -6.875 18.989 1.00 78.38 86 ILE A N 1
ATOM 679 C CA . ILE A 1 86 ? -9.169 -6.783 19.848 1.00 78.38 86 ILE A CA 1
ATOM 680 C C . ILE A 1 86 ? -8.886 -5.747 20.915 1.00 78.38 86 ILE A C 1
ATOM 682 O O . ILE A 1 86 ? -8.086 -5.995 21.815 1.00 78.38 86 ILE A O 1
ATOM 686 N N . ILE A 1 87 ? -9.609 -4.638 20.850 1.00 80.88 87 ILE A N 1
ATOM 687 C CA . ILE A 1 87 ? -9.583 -3.620 21.894 1.00 80.88 87 ILE A CA 1
ATOM 688 C C . ILE A 1 87 ? -10.750 -3.805 22.856 1.00 80.88 87 ILE A C 1
ATOM 690 O O . ILE A 1 87 ? -11.815 -4.335 22.508 1.00 80.88 87 ILE A O 1
ATOM 694 N N . ARG A 1 88 ? -10.546 -3.358 24.093 1.00 84.44 88 ARG A N 1
ATOM 695 C CA . ARG A 1 88 ? -11.591 -3.324 25.117 1.00 84.44 88 ARG A CA 1
ATOM 696 C C . ARG A 1 88 ? -12.063 -1.906 25.358 1.00 84.44 88 ARG A C 1
ATOM 698 O O . ARG A 1 88 ? -11.252 -1.003 25.537 1.00 84.44 88 ARG A O 1
ATOM 705 N N . TYR A 1 89 ? -13.372 -1.746 25.476 1.00 84.88 89 TYR A N 1
ATOM 706 C CA . TYR A 1 89 ? -13.975 -0.500 25.924 1.00 84.88 89 TYR A CA 1
ATOM 707 C C . TYR A 1 89 ? -14.334 -0.561 27.406 1.00 84.88 89 TYR A C 1
ATOM 709 O O . TYR A 1 89 ? -14.610 -1.626 27.964 1.00 84.88 89 TYR A O 1
ATOM 717 N N . ARG A 1 90 ? -14.340 0.605 28.047 1.00 84.62 90 ARG A N 1
ATOM 718 C CA . ARG A 1 90 ? -14.793 0.797 29.422 1.00 84.62 90 ARG A CA 1
ATOM 719 C C . ARG A 1 90 ? -15.820 1.919 29.464 1.00 84.62 90 ARG A C 1
ATOM 721 O O . ARG A 1 90 ? -15.606 2.985 28.896 1.00 84.62 90 ARG A O 1
ATOM 728 N N . CYS A 1 91 ? -16.929 1.673 30.149 1.00 85.62 91 CYS A N 1
ATOM 729 C CA . CYS A 1 91 ? -17.962 2.676 30.380 1.00 85.62 91 CYS A CA 1
ATOM 730 C C . CYS A 1 91 ? -17.630 3.552 31.590 1.00 85.62 91 CYS A C 1
ATOM 732 O O . CYS A 1 91 ? -16.929 3.131 32.515 1.00 85.62 91 CYS A O 1
ATOM 734 N N . ARG A 1 92 ? -18.204 4.759 31.610 1.00 87.38 92 ARG A N 1
ATOM 735 C CA . ARG A 1 92 ? -18.280 5.586 32.820 1.00 87.38 92 ARG A CA 1
ATOM 736 C C . ARG A 1 92 ? -19.005 4.840 33.942 1.00 87.38 92 ARG A C 1
ATOM 738 O O . ARG A 1 92 ? -19.841 3.971 33.700 1.00 87.38 92 ARG A O 1
ATOM 745 N N . GLN A 1 93 ? -18.679 5.194 35.181 1.00 87.44 93 GLN A N 1
ATOM 746 C CA . GLN A 1 93 ? -19.284 4.580 36.359 1.00 87.44 93 GLN A CA 1
ATOM 747 C C . GLN A 1 93 ? -20.812 4.745 36.328 1.00 87.44 93 GLN A C 1
ATOM 749 O O . GLN A 1 93 ? -21.313 5.839 36.076 1.00 87.44 93 GLN A O 1
ATOM 754 N N . GLY A 1 94 ? -21.538 3.647 36.551 1.00 84.94 94 GLY A N 1
ATOM 755 C CA . GLY A 1 94 ? -23.006 3.618 36.518 1.00 84.94 94 GLY A CA 1
ATOM 756 C C . GLY A 1 94 ? -23.634 3.459 35.127 1.00 84.94 94 GLY A C 1
ATOM 757 O O . GLY A 1 94 ? -24.855 3.415 35.036 1.00 84.94 94 GLY A O 1
ATOM 758 N N . GLN A 1 95 ? -22.838 3.348 34.058 1.00 85.31 95 GLN A N 1
ATOM 759 C CA . GLN A 1 95 ? -23.326 3.092 32.698 1.00 85.31 95 GLN A CA 1
ATOM 760 C C . GLN A 1 95 ? -23.130 1.623 32.301 1.00 85.31 95 GLN A C 1
ATOM 762 O O . GLN A 1 95 ? -22.207 0.955 32.772 1.00 85.31 95 GLN A O 1
ATOM 767 N N . THR A 1 96 ? -23.973 1.126 31.394 1.00 81.19 96 THR A N 1
ATOM 768 C CA . THR A 1 96 ? -23.878 -0.235 30.846 1.00 81.19 96 THR A CA 1
ATOM 769 C C . THR A 1 96 ? -23.512 -0.189 29.369 1.00 81.19 96 THR A C 1
ATOM 771 O O . THR A 1 96 ? -24.073 0.592 28.601 1.00 81.19 96 THR A O 1
ATOM 774 N N . LEU A 1 97 ? -22.567 -1.036 28.961 1.00 75.81 97 LEU A N 1
ATOM 775 C CA . LEU A 1 97 ? -22.165 -1.131 27.564 1.00 75.81 97 LEU A CA 1
ATOM 776 C C . LEU A 1 97 ? -23.277 -1.814 26.764 1.00 75.81 97 LEU A C 1
ATOM 778 O O . LEU A 1 97 ? -23.634 -2.958 27.038 1.00 75.81 97 LEU A O 1
ATOM 782 N N . THR A 1 98 ? -23.829 -1.105 25.783 1.00 78.25 98 THR A N 1
ATOM 783 C CA . THR A 1 98 ? -24.836 -1.663 24.876 1.00 78.25 98 THR A CA 1
ATOM 784 C C . THR A 1 98 ? -24.121 -2.178 23.634 1.00 78.25 98 THR A C 1
ATOM 786 O O . THR A 1 98 ? -23.691 -1.389 22.797 1.00 78.25 98 THR A O 1
ATOM 789 N N . GLY A 1 99 ? -23.942 -3.497 23.548 1.00 72.94 99 GLY A N 1
ATOM 790 C CA . GLY A 1 99 ? -23.212 -4.157 22.463 1.00 72.94 99 GLY A CA 1
ATOM 791 C C . GLY A 1 99 ? -22.028 -5.002 22.953 1.00 72.94 99 GLY A C 1
ATOM 792 O O . GLY A 1 99 ? -21.935 -5.324 24.140 1.00 72.94 99 GLY A O 1
ATOM 793 N N . PRO A 1 100 ? -21.125 -5.415 22.050 1.00 70.62 100 PRO A N 1
ATOM 794 C CA . PRO A 1 100 ? -19.985 -6.251 22.403 1.00 70.62 100 PRO A CA 1
ATOM 795 C C . PRO A 1 100 ? -18.908 -5.458 23.160 1.00 70.62 100 PRO A C 1
ATOM 797 O O . PRO A 1 100 ? -18.398 -4.450 22.681 1.00 70.62 100 PRO A O 1
ATOM 800 N N . ALA A 1 101 ? -18.487 -5.963 24.324 1.00 68.38 101 ALA A N 1
ATOM 801 C CA . ALA A 1 101 ? -17.412 -5.365 25.132 1.00 68.38 101 ALA A CA 1
ATOM 802 C C . ALA A 1 101 ? -16.013 -5.453 24.485 1.00 68.38 101 ALA A C 1
ATOM 804 O O . ALA A 1 101 ? -15.055 -4.835 24.956 1.00 68.38 101 ALA A O 1
ATOM 805 N N . ARG A 1 102 ? -15.890 -6.261 23.427 1.00 68.12 102 ARG A N 1
ATOM 806 C CA . ARG A 1 102 ? -14.672 -6.506 22.655 1.00 68.12 102 ARG A CA 1
ATOM 807 C C . ARG A 1 102 ? -15.005 -6.305 21.185 1.00 68.12 102 ARG A C 1
ATOM 809 O O . ARG A 1 102 ? -15.867 -7.010 20.667 1.00 68.12 102 ARG A O 1
ATOM 816 N N . ILE A 1 103 ? -14.322 -5.373 20.532 1.00 71.31 103 ILE A N 1
ATOM 817 C CA . ILE A 1 103 ? -14.507 -5.091 19.107 1.00 71.31 103 ILE A CA 1
ATOM 818 C C . ILE A 1 103 ? -13.207 -5.438 18.391 1.00 71.31 103 ILE A C 1
ATOM 820 O O . ILE A 1 103 ? -12.124 -5.079 18.855 1.00 71.31 103 ILE A O 1
ATOM 824 N N . SER A 1 104 ? -13.330 -6.178 17.289 1.00 66.50 104 SER A N 1
ATOM 825 C CA . SER A 1 104 ? -12.223 -6.385 16.364 1.00 66.50 104 SER A CA 1
ATOM 826 C C . SER A 1 104 ? -12.147 -5.195 15.419 1.00 66.50 104 SER A C 1
ATOM 828 O O . SER A 1 104 ? -13.166 -4.779 14.863 1.00 66.50 104 SER A O 1
ATOM 830 N N . ILE A 1 105 ? -10.959 -4.619 15.277 1.00 67.69 105 ILE A N 1
ATOM 831 C CA . ILE A 1 105 ? -10.748 -3.457 14.417 1.00 67.69 105 ILE A CA 1
ATOM 832 C C . ILE A 1 105 ? -10.534 -3.951 12.982 1.00 67.69 105 ILE A C 1
ATOM 834 O O . ILE A 1 105 ? -9.724 -4.848 12.754 1.00 67.69 105 ILE A O 1
ATOM 838 N N . CYS A 1 106 ? -11.285 -3.356 12.048 1.00 61.00 106 CYS A N 1
ATOM 839 C CA . CYS A 1 106 ? -11.470 -3.796 10.662 1.00 61.00 106 CYS A CA 1
ATOM 840 C C . CYS A 1 106 ? -11.940 -5.254 10.547 1.00 61.00 106 CYS A C 1
ATOM 842 O O . CYS A 1 106 ? -11.144 -6.192 10.577 1.00 61.00 106 CYS A O 1
ATOM 844 N N . LEU A 1 107 ? -13.245 -5.442 10.342 1.00 52.72 107 LEU A N 1
ATOM 845 C CA . LEU A 1 107 ? -13.749 -6.681 9.755 1.00 52.72 107 LEU A CA 1
ATOM 846 C C . LEU A 1 107 ? -13.440 -6.621 8.254 1.00 52.72 107 LEU A C 1
ATOM 848 O O . LEU A 1 107 ? -13.670 -5.588 7.624 1.00 52.72 107 LEU A O 1
ATOM 852 N N . SER A 1 108 ? -12.825 -7.685 7.740 1.00 46.91 108 SER A N 1
ATOM 853 C CA . SER A 1 108 ? -12.545 -7.837 6.306 1.00 46.91 108 SER A CA 1
ATOM 854 C C . SER A 1 108 ? -13.828 -7.965 5.498 1.00 46.91 108 SER A C 1
ATOM 856 O O . SER A 1 108 ? -14.826 -8.476 6.056 1.00 46.91 108 SER A O 1
#

Secondary structure (DSSP, 8-state):
-GGGTEEESS-SSS-----TT-EEEEEEPTTEEE-TTPPPSEEE-BTTB-----EEEP---B-PPPP-TTEEESSPP-S-B-TT-EEEEEEPTT----S-SEEES---

Radius of gyration: 22.86 Å; chains: 1; bounding box: 44×26×64 Å